Protein AF-A0A838VDE8-F1 (afdb_monomer_lite)

Radius of gyration: 13.08 Å; chains: 1; bounding box: 34×27×32 Å

Secondary structure (DSSP, 8-state):
---S-SHHHHHHHHHHHTTSTT-EEEEETTEEEEEEGGGEEEEEEEESGGGS--EEEEEE-SSHHHHHHHHHH-TTTEE--TTTGGGTEEEEE-SSTT--HHHHHT-

Foldseek 3Di:
DALPDLPVVVVLVCVLLVVDPQWDWDDDPNWIWIA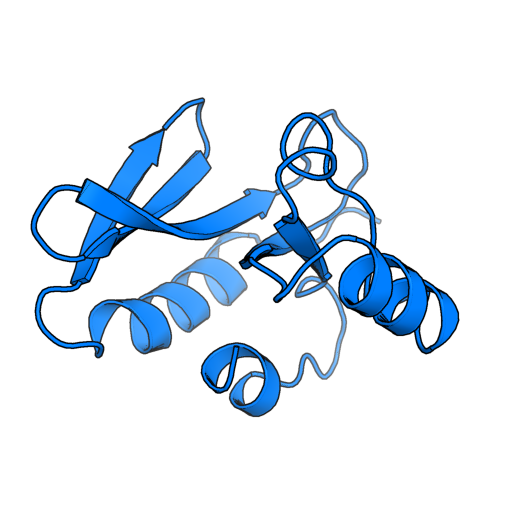HPPGHTAWIWDGCVVVPRFTWIKGADPDLVVLVVVCVVPVPFWDQDPPCNNVRIITGTPSDPPPDSVVVSVD

Structure (mmCIF, N/CA/C/O backbone):
data_AF-A0A838VDE8-F1
#
_entry.id   AF-A0A838VDE8-F1
#
loop_
_atom_site.group_PDB
_atom_site.id
_atom_site.type_symbol
_atom_site.label_atom_id
_atom_site.label_alt_id
_atom_site.label_comp_id
_atom_site.label_asym_id
_atom_site.label_entity_id
_atom_site.label_seq_id
_atom_site.pdbx_PDB_ins_code
_atom_site.Cartn_x
_atom_site.Cartn_y
_atom_site.Cartn_z
_atom_site.occupancy
_atom_site.B_iso_or_equiv
_atom_site.auth_seq_id
_atom_site.auth_comp_id
_atom_site.auth_asym_id
_atom_site.auth_atom_id
_atom_site.pdbx_PDB_model_num
ATOM 1 N N . MET A 1 1 ? 12.005 0.857 -14.773 1.00 45.97 1 MET A N 1
ATOM 2 C CA . MET A 1 1 ? 10.981 0.448 -15.755 1.00 45.97 1 MET A CA 1
ATOM 3 C C . MET A 1 1 ? 9.657 0.464 -15.024 1.00 45.97 1 MET A C 1
ATOM 5 O O . MET A 1 1 ? 9.575 -0.173 -13.984 1.00 45.97 1 MET A O 1
ATOM 9 N N . THR A 1 2 ? 8.689 1.244 -15.499 1.00 49.66 2 THR A N 1
ATOM 10 C CA . THR A 1 2 ? 7.309 1.243 -14.994 1.00 49.66 2 THR A CA 1
ATOM 11 C C . THR A 1 2 ? 6.766 -0.185 -15.025 1.00 49.66 2 THR A C 1
ATOM 13 O O . THR A 1 2 ? 6.996 -0.883 -16.014 1.00 49.66 2 THR A O 1
ATOM 16 N N . SER A 1 3 ? 6.067 -0.636 -13.978 1.00 54.50 3 SER A N 1
ATOM 17 C CA . SER A 1 3 ? 5.309 -1.893 -14.066 1.00 54.50 3 SER A CA 1
ATOM 18 C C . SER A 1 3 ? 4.280 -1.742 -15.193 1.00 54.50 3 SER A C 1
ATOM 20 O O . SER A 1 3 ? 3.453 -0.839 -15.110 1.00 54.50 3 SER A O 1
ATOM 22 N N . PRO A 1 4 ? 4.332 -2.527 -16.277 1.00 70.12 4 PRO A N 1
ATOM 23 C CA . PRO A 1 4 ? 3.549 -2.235 -17.479 1.00 70.12 4 PRO A CA 1
ATOM 24 C C . PRO A 1 4 ? 2.042 -2.476 -17.304 1.00 70.12 4 PRO A C 1
ATOM 26 O O . PRO A 1 4 ? 1.258 -2.012 -18.127 1.00 70.12 4 PRO A O 1
ATOM 29 N N . ASP A 1 5 ? 1.632 -3.178 -16.244 1.00 85.50 5 ASP A N 1
ATOM 30 C CA . ASP A 1 5 ? 0.233 -3.497 -15.977 1.00 85.50 5 ASP A CA 1
ATOM 31 C C . ASP A 1 5 ? -0.146 -3.268 -14.499 1.00 85.50 5 ASP A C 1
ATOM 33 O O . ASP A 1 5 ? 0.144 -4.114 -13.649 1.00 85.50 5 ASP A O 1
ATOM 37 N N . PRO A 1 6 ? -0.841 -2.165 -14.165 1.00 91.25 6 PRO A N 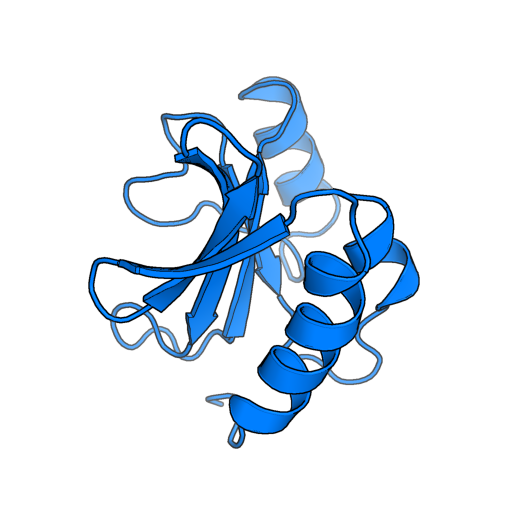1
ATOM 38 C CA . PRO A 1 6 ? -1.402 -1.972 -12.830 1.00 91.25 6 PRO A CA 1
ATOM 39 C C . PRO A 1 6 ? -2.644 -2.828 -12.550 1.00 91.25 6 PRO A C 1
ATOM 41 O O . PRO A 1 6 ? -3.040 -2.947 -11.390 1.00 91.25 6 PRO A O 1
ATOM 44 N N . GLN A 1 7 ? -3.288 -3.412 -13.566 1.00 93.94 7 GLN A N 1
ATOM 45 C CA . GLN A 1 7 ? -4.556 -4.124 -13.390 1.00 93.94 7 GLN A CA 1
ATOM 46 C C . GLN A 1 7 ? -4.361 -5.465 -12.692 1.00 93.94 7 GLN A C 1
ATOM 48 O O . GLN A 1 7 ? -5.134 -5.788 -11.791 1.00 93.94 7 GLN A O 1
ATOM 53 N N . THR A 1 8 ? -3.318 -6.222 -13.041 1.00 93.81 8 THR A N 1
ATOM 54 C CA . THR A 1 8 ? -2.998 -7.490 -12.367 1.00 93.81 8 THR A CA 1
ATOM 55 C C . THR A 1 8 ? -2.786 -7.331 -10.850 1.00 93.81 8 THR A C 1
ATOM 57 O O . THR A 1 8 ? -3.483 -8.010 -10.085 1.00 93.81 8 THR A O 1
ATOM 60 N N . PRO A 1 9 ? -1.886 -6.453 -10.359 1.00 95.00 9 PRO A N 1
ATOM 61 C CA . PRO A 1 9 ? -1.706 -6.259 -8.921 1.00 95.00 9 PRO A CA 1
ATOM 62 C C . PRO A 1 9 ? -2.942 -5.636 -8.255 1.00 95.00 9 PRO A C 1
ATOM 64 O O . PRO A 1 9 ? -3.303 -6.045 -7.152 1.00 95.00 9 PRO A O 1
ATOM 67 N N . LEU A 1 10 ? -3.660 -4.726 -8.924 1.00 97.25 10 LEU A N 1
ATOM 68 C CA . LEU A 1 10 ? -4.907 -4.175 -8.386 1.00 97.25 10 LEU A CA 1
ATOM 69 C C . LEU A 1 10 ? -5.987 -5.253 -8.211 1.00 97.25 10 LEU A C 1
ATOM 71 O O . LEU A 1 10 ? -6.672 -5.280 -7.191 1.00 97.25 10 LEU A O 1
ATOM 75 N N . ALA A 1 11 ? -6.139 -6.166 -9.172 1.00 97.12 11 ALA A N 1
ATOM 76 C CA . ALA A 1 11 ? -7.095 -7.267 -9.085 1.00 97.12 11 ALA A CA 1
ATOM 77 C C . ALA A 1 11 ? -6.770 -8.221 -7.925 1.00 97.12 11 ALA A C 1
ATOM 79 O O . ALA A 1 11 ? -7.677 -8.659 -7.213 1.00 97.12 11 ALA A O 1
ATOM 80 N N . ARG A 1 12 ? -5.482 -8.508 -7.690 1.00 96.94 12 ARG A N 1
ATOM 81 C CA . ARG A 1 12 ? -5.039 -9.306 -6.535 1.00 96.94 12 ARG A CA 1
ATOM 82 C C . ARG A 1 12 ? -5.327 -8.59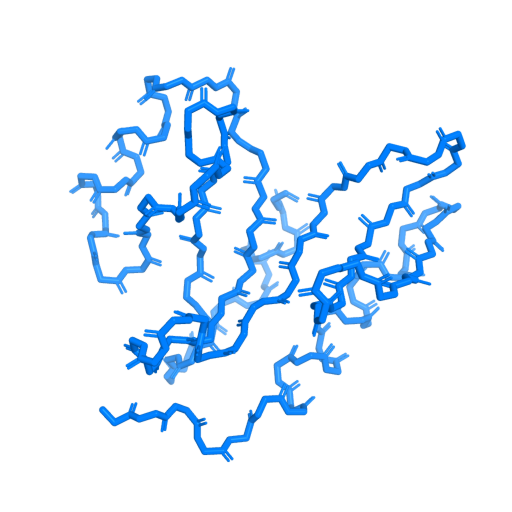9 -5.216 1.00 96.94 12 ARG A C 1
ATOM 84 O O . ARG A 1 12 ? -5.925 -9.206 -4.331 1.00 96.94 12 ARG A O 1
ATOM 91 N N . LEU A 1 13 ? -4.996 -7.311 -5.115 1.00 98.00 13 LEU A N 1
ATOM 92 C CA . LEU A 1 13 ? -5.298 -6.519 -3.926 1.00 98.00 13 LEU A CA 1
ATOM 93 C C . LEU A 1 13 ? -6.804 -6.465 -3.650 1.00 98.00 13 LEU A C 1
ATOM 95 O O . LEU A 1 13 ? -7.210 -6.655 -2.511 1.00 98.00 13 LEU A O 1
ATOM 99 N N . ARG A 1 14 ? -7.643 -6.277 -4.677 1.00 98.31 14 ARG A N 1
ATOM 100 C CA . ARG A 1 14 ? -9.109 -6.313 -4.537 1.00 98.31 14 ARG A CA 1
ATOM 101 C C . ARG A 1 14 ? -9.593 -7.630 -3.949 1.00 98.31 14 ARG A C 1
ATOM 103 O O . ARG A 1 14 ? -10.427 -7.611 -3.052 1.00 98.31 14 ARG A O 1
ATOM 110 N N . LYS A 1 15 ? -9.061 -8.764 -4.418 1.00 98.19 15 LYS A N 1
ATOM 111 C CA . LYS A 1 15 ? -9.425 -10.088 -3.893 1.00 98.19 15 LYS A CA 1
ATOM 112 C C . LYS A 1 15 ? -9.118 -10.217 -2.397 1.00 98.19 15 LYS A C 1
ATOM 114 O O . LYS A 1 15 ? -9.918 -10.802 -1.678 1.00 98.19 15 LYS A O 1
ATOM 119 N N . ILE A 1 16 ? -7.988 -9.674 -1.947 1.00 97.81 16 ILE A N 1
ATOM 120 C CA . ILE A 1 16 ? -7.570 -9.691 -0.539 1.00 97.81 16 ILE A CA 1
ATOM 121 C C . ILE A 1 16 ? -8.414 -8.706 0.279 1.00 97.81 16 ILE A C 1
ATOM 123 O O . ILE A 1 16 ? -9.105 -9.090 1.217 1.00 97.81 16 ILE A O 1
ATOM 127 N N . ALA A 1 17 ? -8.406 -7.432 -0.111 1.00 97.88 17 ALA A N 1
ATOM 128 C CA . ALA A 1 17 ? -9.004 -6.347 0.654 1.00 97.88 17 ALA A CA 1
ATOM 129 C C . ALA A 1 17 ? -10.530 -6.468 0.761 1.00 97.88 17 ALA A C 1
ATOM 131 O O . ALA A 1 17 ? -11.085 -6.198 1.821 1.00 97.88 17 ALA A O 1
ATOM 132 N N . LEU A 1 18 ? -11.214 -6.894 -0.307 1.00 97.38 18 LEU A N 1
ATOM 133 C CA . LEU A 1 18 ? -12.676 -7.029 -0.320 1.00 97.38 18 LEU A CA 1
ATOM 134 C C . LEU A 1 18 ? -13.171 -8.344 0.303 1.00 97.38 18 LEU A C 1
ATOM 136 O O . LEU A 1 18 ? -14.376 -8.518 0.459 1.00 97.38 18 LEU A O 1
ATOM 140 N N . ALA A 1 19 ? -12.269 -9.258 0.677 1.00 97.00 19 ALA A N 1
ATOM 141 C CA . ALA A 1 19 ? -12.618 -10.416 1.499 1.00 97.00 19 ALA A CA 1
ATOM 142 C C . ALA A 1 19 ? -12.753 -10.053 2.989 1.00 97.00 19 ALA A C 1
ATOM 144 O O . ALA A 1 19 ? -13.339 -10.818 3.757 1.00 97.00 19 ALA A O 1
ATOM 145 N N . LEU A 1 20 ? -12.230 -8.893 3.406 1.00 95.25 20 LEU A N 1
ATOM 146 C CA . LEU A 1 20 ? -12.358 -8.421 4.778 1.00 95.25 20 LEU A CA 1
ATOM 147 C C . LEU A 1 20 ? -13.812 -8.008 5.075 1.00 95.25 20 LEU A C 1
ATOM 149 O O . LEU A 1 20 ? -14.464 -7.381 4.231 1.00 95.25 20 LEU A O 1
ATOM 153 N N . PRO A 1 21 ? -14.336 -8.304 6.280 1.00 95.69 21 PRO A N 1
ATOM 154 C CA . PRO A 1 21 ? -15.678 -7.891 6.661 1.00 95.69 21 PRO A CA 1
ATOM 155 C C . PRO A 1 21 ? -15.859 -6.382 6.507 1.00 95.69 21 PRO A C 1
ATOM 157 O O . PRO A 1 21 ? -15.028 -5.598 6.965 1.00 95.69 21 PRO A O 1
ATOM 160 N N . GLN A 1 22 ? -16.976 -5.980 5.895 1.00 96.06 22 GLN A N 1
ATOM 161 C CA . GLN A 1 22 ? -17.376 -4.573 5.767 1.00 96.06 22 GLN A CA 1
ATOM 162 C C . GLN A 1 22 ? -16.408 -3.710 4.936 1.00 96.06 22 GLN A C 1
ATOM 164 O O . GLN A 1 22 ? -16.488 -2.479 4.985 1.00 96.06 22 GLN A O 1
ATOM 169 N N . ALA A 1 23 ? -15.495 -4.332 4.185 1.00 97.88 23 ALA A N 1
ATOM 170 C CA . ALA A 1 23 ? -14.585 -3.622 3.307 1.00 97.88 23 ALA A CA 1
ATOM 171 C C . ALA A 1 23 ? -15.279 -3.162 2.021 1.00 97.88 23 ALA A C 1
ATOM 173 O O . ALA A 1 23 ? -16.122 -3.851 1.446 1.00 97.88 23 ALA A O 1
ATOM 174 N N . ALA A 1 24 ? -14.886 -1.984 1.554 1.00 97.81 24 ALA A N 1
ATOM 175 C CA . ALA A 1 24 ? -15.318 -1.406 0.295 1.00 97.81 24 ALA A CA 1
ATOM 176 C C . ALA A 1 24 ? -14.161 -0.657 -0.377 1.00 97.81 24 ALA 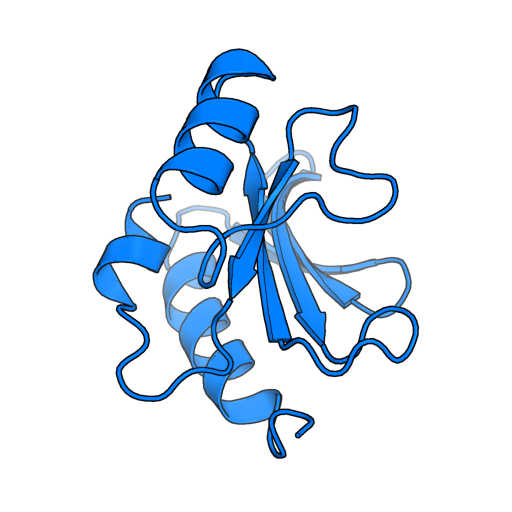A C 1
ATOM 178 O O . ALA A 1 24 ? -13.149 -0.326 0.249 1.00 97.81 24 ALA A O 1
ATOM 179 N N . GLU A 1 25 ? -14.332 -0.374 -1.666 1.00 98.06 25 GLU A N 1
ATOM 180 C CA . GLU A 1 25 ? -13.391 0.382 -2.489 1.00 98.06 25 GLU A CA 1
ATOM 181 C C . GLU A 1 25 ? -14.028 1.695 -2.955 1.00 98.06 25 GLU A C 1
ATOM 183 O O . GLU A 1 25 ? -15.215 1.756 -3.279 1.00 98.06 25 GLU A O 1
ATOM 188 N N . ARG A 1 26 ? -13.228 2.761 -3.011 1.00 97.06 26 ARG A N 1
ATOM 189 C CA . ARG A 1 26 ? -13.568 4.010 -3.703 1.00 97.06 26 ARG A CA 1
ATOM 190 C C . ARG A 1 26 ? -12.330 4.611 -4.346 1.00 97.06 26 ARG A C 1
ATOM 192 O O . ARG A 1 26 ? -11.212 4.307 -3.945 1.00 97.06 26 ARG A O 1
ATOM 199 N N . VAL A 1 27 ? -12.527 5.542 -5.270 1.00 97.19 27 VAL A N 1
ATOM 200 C CA . VAL A 1 27 ? -11.431 6.374 -5.778 1.00 97.19 27 VAL A CA 1
ATOM 201 C C . VAL A 1 27 ? -11.267 7.603 -4.883 1.00 97.19 27 VAL A C 1
ATOM 203 O O . VAL A 1 27 ? -12.241 8.281 -4.559 1.00 97.19 27 VAL A O 1
ATOM 206 N N . SER A 1 28 ? -10.031 7.903 -4.490 1.00 93.88 28 SER A N 1
ATOM 207 C CA . SER A 1 28 ? -9.653 9.130 -3.784 1.00 93.88 28 SER A CA 1
ATOM 208 C C . SER A 1 28 ? -8.369 9.669 -4.393 1.00 93.88 28 SER A C 1
ATOM 210 O O . SER A 1 28 ? -7.414 8.918 -4.562 1.00 93.88 28 SER A O 1
ATOM 212 N N . HIS A 1 29 ? -8.343 10.957 -4.745 1.00 91.00 29 HIS A N 1
ATOM 213 C CA . HIS A 1 29 ? -7.173 11.598 -5.365 1.00 91.00 29 HIS A CA 1
ATOM 214 C C . HIS A 1 29 ? -6.614 10.813 -6.576 1.00 91.00 29 HIS A C 1
ATOM 216 O O . HIS A 1 29 ? -5.407 10.747 -6.782 1.00 91.00 29 HIS A O 1
ATOM 222 N N . GLY A 1 30 ? -7.500 10.186 -7.362 1.00 91.62 30 GLY A N 1
ATOM 223 C CA . GLY A 1 30 ? -7.136 9.397 -8.547 1.00 91.62 30 GLY A CA 1
ATOM 224 C C . GLY A 1 30 ? -6.621 7.977 -8.271 1.00 91.62 30 GLY A C 1
ATOM 225 O O . GLY A 1 30 ? -6.308 7.267 -9.219 1.00 91.62 30 GLY A O 1
ATOM 226 N N . ALA A 1 31 ? -6.568 7.542 -7.011 1.00 94.56 31 ALA A N 1
ATOM 227 C CA . ALA A 1 31 ? -6.091 6.221 -6.609 1.00 94.56 31 ALA A CA 1
ATOM 228 C C . ALA A 1 31 ? -7.230 5.358 -6.026 1.00 94.56 31 ALA A C 1
ATOM 230 O O . ALA A 1 31 ? -8.098 5.898 -5.328 1.00 94.56 31 ALA A O 1
ATOM 231 N N . PRO A 1 32 ? -7.251 4.032 -6.265 1.00 98.00 32 PRO A N 1
ATOM 232 C CA . PRO A 1 32 ? -8.107 3.113 -5.522 1.00 98.00 32 PRO A CA 1
ATOM 233 C C . PRO A 1 32 ? -7.749 3.094 -4.033 1.00 98.00 32 PRO A C 1
ATOM 235 O O . PRO A 1 32 ? -6.582 2.981 -3.652 1.00 98.00 32 PRO A O 1
ATOM 238 N N . VAL A 1 33 ? -8.771 3.189 -3.190 1.00 98.06 33 VAL A N 1
ATOM 239 C CA . VAL A 1 33 ? -8.658 3.223 -1.733 1.00 98.06 33 VAL A CA 1
ATOM 240 C C . VAL A 1 33 ? -9.621 2.229 -1.119 1.00 98.06 33 VAL A C 1
ATOM 242 O O . VAL A 1 33 ? -10.815 2.251 -1.420 1.00 98.06 33 VAL A O 1
ATOM 245 N N . PHE A 1 34 ? -9.101 1.424 -0.200 1.00 98.38 34 PHE A N 1
ATOM 246 C CA . PHE A 1 34 ? -9.846 0.407 0.525 1.00 98.38 34 PHE A CA 1
ATOM 247 C C . PHE A 1 34 ? -10.099 0.863 1.958 1.00 98.38 34 PHE A C 1
ATOM 249 O O . PHE A 1 34 ? -9.204 1.356 2.657 1.00 98.38 34 PHE A O 1
ATOM 256 N N . PHE A 1 35 ? -11.348 0.739 2.387 1.00 98.06 35 PHE A N 1
ATOM 257 C CA . PHE A 1 35 ? -11.813 1.221 3.679 1.00 98.06 35 PHE A CA 1
ATOM 258 C C . PHE A 1 35 ? -12.849 0.269 4.271 1.00 98.06 35 PHE A C 1
ATOM 260 O O . PHE A 1 35 ? -13.522 -0.449 3.540 1.00 98.06 35 PHE A O 1
ATOM 267 N N . ILE A 1 36 ? -12.975 0.283 5.595 1.00 95.56 36 ILE A N 1
ATOM 268 C CA . ILE A 1 36 ? -14.048 -0.412 6.318 1.00 95.56 36 ILE A CA 1
ATOM 269 C C . ILE A 1 36 ? -15.178 0.558 6.675 1.00 95.56 36 ILE A C 1
ATOM 271 O O . ILE A 1 36 ? -15.059 1.779 6.498 1.00 95.56 36 ILE A O 1
ATOM 275 N N . GLU A 1 37 ? -16.265 0.025 7.232 1.00 86.88 37 GLU A N 1
ATOM 276 C 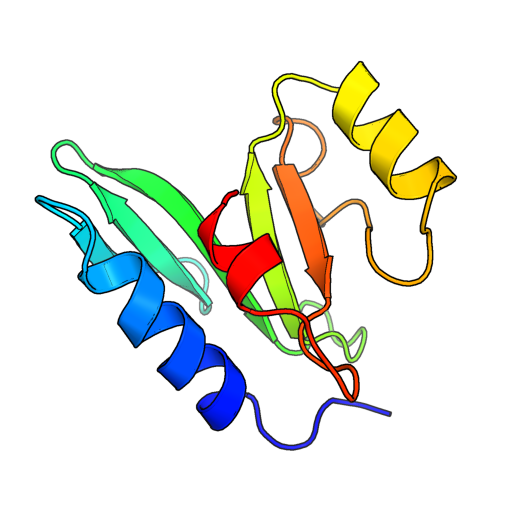CA . GLU A 1 37 ? -17.362 0.803 7.809 1.00 86.88 37 GLU A CA 1
ATOM 277 C C . GLU A 1 37 ? -16.886 2.016 8.629 1.00 86.88 37 GLU A C 1
ATOM 279 O O . GLU A 1 37 ? -15.847 2.002 9.293 1.00 86.88 37 GLU A O 1
ATOM 284 N N . LYS A 1 38 ? -17.666 3.103 8.566 1.00 86.12 38 LYS A N 1
ATOM 285 C CA . LYS A 1 38 ? -17.315 4.442 9.087 1.00 86.12 38 LYS A CA 1
ATOM 286 C C . LYS A 1 38 ? -16.175 5.144 8.331 1.00 86.12 38 LYS A C 1
ATOM 288 O O . LYS A 1 38 ? -15.736 6.211 8.750 1.00 86.12 38 LYS A O 1
ATOM 293 N N . GLY A 1 39 ? -15.729 4.594 7.198 1.00 88.75 39 GLY A N 1
ATOM 294 C CA . GLY A 1 39 ? -14.809 5.259 6.270 1.00 88.75 39 GLY A CA 1
ATOM 295 C C . GLY A 1 39 ? -13.339 5.198 6.682 1.00 88.75 39 GLY A C 1
ATOM 296 O O . GLY A 1 39 ? -12.531 5.972 6.163 1.00 88.75 39 GLY A O 1
ATOM 297 N N . LYS A 1 40 ? -12.973 4.303 7.610 1.00 94.06 40 LYS A N 1
ATOM 298 C CA . LYS A 1 40 ? -11.578 4.134 8.031 1.00 94.06 40 LYS A CA 1
ATOM 299 C C . LYS A 1 40 ? -10.797 3.440 6.917 1.00 94.06 40 LYS A C 1
ATOM 301 O O . LYS A 1 40 ? -11.009 2.264 6.638 1.00 94.06 40 LYS A O 1
ATOM 306 N N . ILE A 1 41 ? -9.894 4.189 6.293 1.00 97.06 41 ILE A N 1
ATOM 307 C CA . ILE A 1 41 ? -9.014 3.701 5.230 1.00 97.06 41 ILE A CA 1
ATOM 308 C C . ILE A 1 41 ? -7.937 2.798 5.833 1.00 97.06 41 ILE A C 1
ATOM 310 O O . ILE A 1 41 ? -7.321 3.173 6.836 1.00 97.06 41 ILE A O 1
ATOM 314 N N . PHE A 1 42 ? -7.697 1.650 5.202 1.00 96.88 42 PHE A N 1
ATOM 315 C CA . PHE A 1 42 ? -6.642 0.714 5.598 1.00 96.88 42 PHE A CA 1
ATOM 316 C C . PHE A 1 42 ? -5.612 0.456 4.493 1.00 96.88 42 PHE A C 1
ATOM 318 O O . PHE A 1 42 ? -4.460 0.199 4.823 1.00 96.88 42 PHE A O 1
ATOM 325 N N . ALA A 1 43 ? -5.969 0.616 3.214 1.00 98.31 43 ALA A N 1
ATOM 326 C CA . ALA A 1 43 ? -5.013 0.476 2.118 1.00 98.31 43 ALA A CA 1
ATOM 327 C C . ALA A 1 43 ? -5.258 1.479 0.985 1.00 98.31 43 ALA A C 1
ATOM 329 O O . ALA A 1 43 ? -6.401 1.820 0.668 1.00 98.31 43 ALA A O 1
ATOM 330 N N . TRP A 1 44 ? -4.175 1.910 0.342 1.00 98.12 44 TRP A N 1
ATOM 331 C CA . TRP A 1 44 ? -4.208 2.593 -0.953 1.00 98.12 44 TRP A CA 1
ATOM 332 C C . TRP A 1 44 ? -3.481 1.756 -1.991 1.00 98.12 44 TRP A C 1
ATOM 334 O O . TRP A 1 44 ? -2.446 1.168 -1.691 1.00 98.12 44 TRP A O 1
ATOM 344 N N . PHE A 1 45 ? -3.973 1.773 -3.224 1.00 97.94 45 PHE A N 1
ATOM 345 C CA . PHE A 1 45 ? -3.224 1.292 -4.374 1.00 97.94 45 PHE A CA 1
ATOM 346 C C . PHE A 1 45 ? -2.703 2.482 -5.169 1.00 97.94 45 PHE A C 1
ATOM 348 O O . PHE A 1 45 ? -3.480 3.322 -5.617 1.00 97.94 45 PHE A O 1
ATOM 355 N N . THR A 1 46 ? -1.393 2.552 -5.369 1.00 96.12 46 THR A N 1
ATOM 356 C CA . THR A 1 46 ? -0.766 3.608 -6.169 1.00 96.12 46 THR A CA 1
ATOM 357 C C . THR A 1 46 ? -0.012 3.003 -7.335 1.00 96.12 46 THR A C 1
ATOM 359 O O . THR A 1 46 ? 0.675 1.997 -7.172 1.00 96.12 46 THR A O 1
ATOM 362 N N . HIS A 1 47 ? -0.111 3.642 -8.494 1.00 94.94 47 HIS A N 1
ATOM 363 C CA . HIS A 1 47 ? 0.630 3.278 -9.689 1.00 94.94 47 HIS A CA 1
ATOM 364 C C . HIS A 1 47 ? 1.199 4.540 -10.329 1.00 94.94 47 HIS A C 1
ATOM 366 O O . HIS A 1 47 ? 0.458 5.499 -10.539 1.00 94.94 47 HIS A O 1
ATOM 372 N N . ASP A 1 48 ? 2.506 4.530 -10.587 1.00 92.12 48 ASP A N 1
ATOM 373 C CA . ASP A 1 48 ? 3.262 5.630 -11.191 1.00 92.12 48 ASP A CA 1
ATOM 374 C C . ASP A 1 48 ? 2.966 6.999 -10.548 1.00 92.12 48 ASP A C 1
ATOM 376 O O . ASP A 1 48 ? 2.853 8.043 -11.195 1.00 92.12 48 ASP A O 1
ATOM 380 N N . HIS A 1 49 ? 2.786 6.993 -9.224 1.00 87.06 49 HIS A N 1
ATOM 381 C CA . HIS A 1 49 ? 2.402 8.191 -8.493 1.00 87.06 49 HIS A CA 1
ATOM 382 C C . HIS A 1 49 ? 3.547 9.207 -8.540 1.00 87.06 49 HIS A C 1
ATOM 384 O O . HIS A 1 49 ? 4.652 8.916 -8.095 1.00 87.06 49 HIS A O 1
ATOM 390 N N . HIS A 1 50 ? 3.282 10.390 -9.098 1.00 87.25 50 HIS A N 1
ATOM 391 C CA . HIS A 1 50 ? 4.292 11.408 -9.419 1.00 87.25 50 HIS A CA 1
ATOM 392 C C . HIS A 1 50 ? 5.333 11.003 -10.483 1.00 87.25 50 HIS A C 1
ATOM 394 O O . HIS A 1 50 ? 6.403 11.604 -10.531 1.00 87.25 50 HIS A O 1
ATOM 400 N N . GLY A 1 51 ? 5.041 10.027 -11.350 1.00 86.81 51 GLY A N 1
ATOM 401 C CA . GLY A 1 51 ? 5.941 9.663 -12.453 1.00 86.81 51 GLY A CA 1
ATOM 402 C C . GLY A 1 51 ? 7.203 8.912 -12.010 1.00 86.81 51 GLY A C 1
ATOM 403 O O . GLY A 1 51 ? 8.214 8.939 -12.711 1.00 86.81 51 GLY A O 1
ATOM 404 N N . ILE A 1 52 ? 7.184 8.298 -10.820 1.00 86.44 52 ILE A N 1
ATOM 405 C CA . ILE A 1 52 ? 8.341 7.591 -10.240 1.00 86.44 52 ILE A CA 1
ATOM 406 C C . ILE A 1 52 ? 8.429 6.116 -10.671 1.00 86.44 52 ILE A C 1
ATOM 408 O O . ILE A 1 52 ? 9.355 5.413 -10.272 1.00 86.44 52 ILE A O 1
ATOM 412 N N . GLY A 1 53 ? 7.473 5.624 -11.464 1.00 89.75 53 GLY A N 1
ATOM 413 C CA . GLY A 1 53 ? 7.476 4.283 -12.048 1.00 89.75 53 GLY A CA 1
ATOM 414 C C . GLY A 1 53 ? 7.160 3.135 -11.086 1.00 89.75 53 GLY A C 1
ATOM 415 O O . GLY A 1 53 ? 7.392 1.984 -11.447 1.00 89.75 53 GLY A O 1
ATOM 416 N N . ILE A 1 54 ? 6.645 3.422 -9.885 1.00 93.06 54 ILE A N 1
ATOM 417 C CA . ILE A 1 54 ? 6.384 2.423 -8.835 1.00 93.06 54 ILE A CA 1
ATOM 418 C C . ILE A 1 54 ? 4.905 2.027 -8.801 1.00 93.06 54 ILE A C 1
ATOM 420 O O . ILE A 1 54 ? 4.026 2.890 -8.833 1.00 93.06 54 ILE A O 1
ATOM 424 N N . THR A 1 55 ? 4.631 0.725 -8.663 1.00 96.00 55 THR A N 1
ATOM 425 C CA . THR A 1 55 ? 3.310 0.229 -8.228 1.00 96.00 55 THR A CA 1
ATOM 426 C C . THR A 1 55 ? 3.407 -0.303 -6.810 1.00 96.00 55 THR A C 1
ATOM 428 O O . THR A 1 55 ? 4.259 -1.142 -6.520 1.00 96.00 55 THR A O 1
ATOM 431 N N . ALA A 1 56 ? 2.545 0.184 -5.924 1.00 96.75 56 ALA A N 1
ATOM 432 C CA . ALA A 1 56 ? 2.634 -0.110 -4.503 1.00 96.75 56 ALA A CA 1
ATOM 433 C C . ALA A 1 56 ? 1.271 -0.162 -3.816 1.00 96.75 56 ALA A C 1
ATOM 435 O O . ALA A 1 56 ? 0.311 0.492 -4.237 1.00 96.75 56 ALA A O 1
ATOM 436 N N . VAL A 1 57 ? 1.241 -0.904 -2.712 1.00 98.12 57 VAL A N 1
ATOM 437 C CA . VAL A 1 57 ? 0.178 -0.858 -1.709 1.00 98.12 57 VAL A CA 1
ATOM 438 C C . VAL A 1 57 ? 0.688 -0.038 -0.535 1.00 98.12 57 VAL A C 1
ATOM 440 O O . VAL A 1 57 ? 1.776 -0.300 -0.026 1.00 98.12 57 VAL A O 1
ATOM 443 N N . LEU A 1 58 ? -0.064 0.978 -0.122 1.00 98.06 58 LEU A N 1
ATOM 444 C CA . LEU A 1 58 ? 0.288 1.778 1.046 1.00 98.06 58 LEU A CA 1
ATOM 445 C C . LEU A 1 58 ? -0.587 1.352 2.214 1.00 98.06 58 LEU A C 1
ATOM 447 O O . LEU A 1 58 ? -1.813 1.375 2.097 1.00 98.06 58 LEU A O 1
ATOM 451 N N . VAL A 1 59 ? 0.049 1.033 3.335 1.00 98.00 59 VAL A N 1
ATOM 452 C CA . VAL A 1 59 ? -0.587 0.599 4.589 1.00 98.00 59 VAL A CA 1
ATOM 453 C C . VAL A 1 59 ? -0.057 1.422 5.761 1.00 98.00 59 VAL A C 1
ATOM 455 O O . VAL A 1 59 ? 0.970 2.097 5.640 1.00 98.00 59 VAL A O 1
ATOM 458 N N . LYS A 1 60 ? -0.762 1.407 6.895 1.00 96.94 60 LYS A N 1
ATOM 459 C CA . LYS A 1 60 ? -0.273 2.047 8.122 1.00 96.94 60 LYS A CA 1
ATOM 460 C C . LYS A 1 60 ? 0.723 1.151 8.843 1.00 96.94 60 LYS A C 1
ATOM 462 O O . LYS A 1 60 ? 0.480 -0.036 9.002 1.00 96.94 60 LYS A O 1
ATOM 467 N N . THR A 1 61 ? 1.777 1.756 9.366 1.00 96.38 61 THR A N 1
ATOM 468 C CA . THR A 1 61 ? 2.612 1.166 10.410 1.00 96.38 61 THR A CA 1
ATOM 469 C C . THR A 1 61 ? 2.082 1.564 11.789 1.00 96.38 61 THR A C 1
ATOM 471 O O . THR A 1 61 ? 1.260 2.475 11.939 1.00 96.38 61 THR A O 1
ATOM 474 N N . THR A 1 62 ? 2.584 0.903 12.827 1.00 93.50 62 THR A N 1
ATOM 475 C CA . THR A 1 62 ? 2.365 1.256 14.237 1.00 93.50 62 THR A CA 1
ATOM 476 C C . THR A 1 62 ? 2.970 2.614 14.610 1.00 93.50 62 THR A C 1
ATOM 478 O O . THR A 1 62 ? 2.549 3.230 15.589 1.00 93.50 62 THR A O 1
ATOM 481 N N . GLY A 1 63 ? 3.919 3.123 13.815 1.00 89.62 63 GLY A N 1
ATOM 482 C CA . GLY A 1 63 ? 4.480 4.463 13.958 1.00 89.62 63 GLY A CA 1
ATOM 483 C C . GLY A 1 63 ? 5.759 4.701 13.141 1.00 89.62 63 GLY A C 1
ATOM 484 O O . GLY A 1 63 ? 6.181 3.836 12.366 1.00 89.62 63 GLY A O 1
ATOM 485 N N . PRO A 1 64 ? 6.410 5.869 13.322 1.00 91.19 64 PRO A N 1
ATOM 486 C CA . PRO A 1 64 ? 7.615 6.249 12.577 1.00 91.19 64 PRO A CA 1
ATOM 487 C C . PRO A 1 64 ? 8.812 5.313 12.795 1.00 91.19 64 PRO A C 1
ATOM 489 O O . PRO A 1 64 ? 9.619 5.143 11.885 1.00 91.19 64 PRO A O 1
ATOM 492 N N . GLY A 1 65 ? 8.918 4.699 13.981 1.00 95.56 65 GLY A N 1
ATOM 493 C CA . GLY A 1 65 ? 9.989 3.751 14.305 1.00 95.56 65 GLY A CA 1
ATOM 494 C C . GLY A 1 65 ? 9.925 2.487 13.447 1.00 95.56 65 GLY A C 1
ATOM 495 O O . GLY A 1 65 ? 10.890 2.166 12.762 1.00 95.56 65 GLY A O 1
ATOM 496 N N . GLU A 1 66 ? 8.762 1.827 13.405 1.00 96.19 66 GLU A N 1
ATOM 497 C CA . GLU A 1 66 ? 8.541 0.666 12.530 1.00 96.19 66 GLU A CA 1
ATOM 498 C C . GLU A 1 66 ? 8.698 1.038 11.051 1.00 96.19 66 GLU A C 1
ATOM 500 O O . GLU A 1 66 ? 9.330 0.305 10.297 1.00 96.19 66 GLU A O 1
ATOM 505 N N . GLN A 1 67 ? 8.181 2.200 10.634 1.00 97.25 67 GLN A N 1
ATOM 506 C CA . GLN A 1 67 ? 8.325 2.662 9.251 1.00 97.25 67 GLN A CA 1
ATOM 507 C C . GLN A 1 67 ? 9.799 2.802 8.850 1.00 97.25 67 GLN A C 1
ATOM 509 O O . GLN A 1 67 ? 10.182 2.355 7.773 1.00 97.25 67 GLN A O 1
ATOM 514 N N . ALA A 1 68 ? 10.626 3.428 9.692 1.00 97.12 68 ALA A N 1
ATOM 515 C CA . ALA A 1 68 ? 12.050 3.580 9.418 1.00 97.12 68 ALA A CA 1
ATOM 516 C C . ALA A 1 68 ? 12.769 2.224 9.391 1.00 97.12 68 ALA A C 1
ATOM 518 O O . ALA A 1 68 ? 13.530 1.974 8.462 1.00 97.12 68 ALA A O 1
ATOM 519 N N . MET A 1 69 ? 12.465 1.350 10.354 1.00 97.88 69 MET A N 1
ATOM 520 C CA . MET A 1 69 ? 13.052 0.014 10.456 1.00 97.88 69 MET A CA 1
ATOM 521 C C . MET A 1 69 ? 12.749 -0.846 9.222 1.00 97.88 69 MET A C 1
ATOM 523 O O . MET A 1 69 ? 13.658 -1.451 8.669 1.00 97.88 69 MET A O 1
ATOM 527 N N . LEU A 1 70 ? 11.498 -0.877 8.747 1.00 97.81 70 LEU A N 1
ATOM 528 C CA . LEU A 1 70 ? 11.125 -1.647 7.553 1.00 97.81 70 LEU A CA 1
ATOM 529 C C . LEU A 1 70 ? 11.867 -1.157 6.302 1.00 97.81 70 LEU A C 1
ATOM 531 O O . LEU A 1 70 ? 12.345 -1.969 5.517 1.00 97.81 70 LEU A O 1
ATOM 535 N N . ILE A 1 71 ? 12.010 0.163 6.144 1.00 98.06 71 ILE A N 1
ATOM 536 C CA . ILE A 1 71 ? 12.757 0.759 5.026 1.00 98.06 71 ILE A CA 1
ATOM 537 C C . ILE A 1 71 ? 14.249 0.431 5.110 1.00 98.06 71 ILE A C 1
ATOM 539 O O . ILE A 1 71 ? 14.873 0.193 4.084 1.00 98.06 71 ILE A O 1
ATOM 543 N N . GLU A 1 72 ? 14.828 0.415 6.309 1.00 98.12 72 GLU A N 1
ATOM 544 C CA . GLU A 1 72 ? 16.226 0.024 6.505 1.00 98.12 72 GLU A CA 1
ATOM 545 C C . GLU A 1 72 ? 16.451 -1.468 6.216 1.00 98.12 72 GLU A C 1
ATOM 547 O O . GLU A 1 72 ? 17.465 -1.831 5.626 1.00 98.12 72 GLU A O 1
ATOM 552 N N . MET A 1 73 ? 15.493 -2.322 6.589 1.00 97.56 73 MET A N 1
ATOM 553 C CA . MET A 1 73 ? 15.571 -3.769 6.378 1.00 97.56 73 MET A CA 1
ATOM 554 C C . MET A 1 73 ? 15.481 -4.176 4.904 1.00 97.56 73 MET A C 1
ATOM 556 O O . MET A 1 73 ? 16.186 -5.095 4.494 1.00 97.56 73 MET A O 1
ATOM 560 N N . ASP A 1 74 ? 14.611 -3.533 4.121 1.00 96.94 74 ASP A N 1
ATOM 561 C CA . ASP A 1 74 ? 14.474 -3.805 2.686 1.00 96.94 74 ASP A CA 1
ATOM 562 C C . ASP A 1 74 ? 14.113 -2.518 1.915 1.00 96.94 74 ASP A C 1
ATOM 564 O O . ASP A 1 74 ? 12.936 -2.258 1.630 1.00 96.94 74 ASP A O 1
ATOM 568 N N . PRO A 1 75 ? 15.116 -1.688 1.568 1.00 95.88 75 PRO A N 1
ATOM 569 C CA . PRO A 1 75 ? 14.902 -0.425 0.859 1.00 95.88 75 PRO A CA 1
ATOM 570 C C . PRO A 1 75 ? 14.442 -0.610 -0.595 1.00 95.88 75 PRO A C 1
ATOM 572 O O . PRO A 1 75 ? 13.977 0.348 -1.216 1.00 95.88 75 PRO A O 1
ATOM 575 N N . ASP A 1 76 ? 14.548 -1.823 -1.145 1.00 93.44 76 ASP A N 1
ATOM 576 C CA . ASP A 1 76 ? 14.055 -2.145 -2.485 1.00 93.44 76 ASP A CA 1
ATOM 577 C C . ASP A 1 76 ? 12.563 -2.505 -2.481 1.00 93.44 76 ASP A C 1
ATOM 579 O O . ASP A 1 76 ? 11.911 -2.443 -3.529 1.00 93.44 76 ASP A O 1
ATOM 583 N N . LEU A 1 77 ? 12.011 -2.913 -1.334 1.00 95.75 77 LEU A N 1
ATOM 584 C CA . LEU A 1 77 ? 10.596 -3.245 -1.144 1.00 95.75 77 LEU A CA 1
ATOM 585 C C . LEU A 1 77 ? 9.802 -2.091 -0.526 1.00 95.75 77 LEU A C 1
ATOM 587 O O . LEU A 1 77 ? 8.674 -1.829 -0.955 1.00 95.75 77 LEU A O 1
ATOM 591 N N . TYR A 1 78 ? 10.380 -1.410 0.463 1.00 97.19 78 TYR A N 1
ATOM 592 C CA . TYR A 1 78 ? 9.699 -0.392 1.251 1.00 97.19 78 TYR A CA 1
ATOM 593 C C . TYR A 1 78 ? 10.195 1.018 0.953 1.00 97.19 78 TYR A C 1
ATOM 595 O O . TYR A 1 78 ? 11.387 1.270 0.808 1.00 97.19 78 TYR A O 1
ATOM 603 N N . TYR A 1 79 ? 9.277 1.983 0.956 1.00 96.44 79 TYR A N 1
ATOM 604 C CA . TYR A 1 79 ? 9.634 3.393 0.808 1.00 96.44 79 TYR A CA 1
ATOM 605 C C . TYR A 1 79 ? 8.689 4.319 1.577 1.00 96.44 79 TYR A C 1
ATOM 607 O O . TYR A 1 79 ? 7.595 3.932 1.999 1.00 96.44 79 TYR A O 1
ATOM 615 N N . ARG A 1 80 ? 9.115 5.578 1.750 1.00 96.12 80 ARG A N 1
ATOM 616 C CA . ARG A 1 80 ? 8.280 6.646 2.321 1.00 96.12 80 ARG A CA 1
ATOM 617 C C . ARG A 1 80 ? 7.379 7.240 1.228 1.00 96.12 80 ARG A C 1
ATOM 619 O O . ARG A 1 80 ? 7.903 7.940 0.361 1.00 96.12 80 ARG A O 1
ATOM 626 N N . PRO A 1 81 ? 6.052 7.013 1.245 1.00 95.12 81 PRO A N 1
ATOM 627 C CA . PRO A 1 81 ? 5.154 7.624 0.271 1.00 95.12 81 PRO A CA 1
ATOM 628 C C . PRO A 1 81 ? 5.008 9.133 0.501 1.00 95.12 81 PRO A C 1
ATOM 630 O O . PRO A 1 81 ? 4.983 9.607 1.641 1.00 95.12 81 PRO A O 1
ATOM 633 N N . ALA A 1 82 ? 4.845 9.890 -0.585 1.00 91.88 82 ALA A N 1
ATOM 634 C CA . ALA A 1 82 ? 4.558 11.320 -0.516 1.00 91.88 82 ALA A CA 1
ATOM 635 C C . ALA A 1 82 ? 3.275 11.582 0.293 1.00 91.88 82 ALA A C 1
ATOM 637 O O . ALA A 1 82 ? 2.297 10.844 0.175 1.00 91.88 82 ALA A O 1
ATOM 638 N N . TYR A 1 83 ? 3.290 12.635 1.118 1.00 90.94 83 TYR A N 1
ATOM 639 C CA . TYR A 1 83 ? 2.189 13.119 1.973 1.00 90.94 83 TYR A CA 1
ATOM 640 C C . TYR A 1 83 ? 1.703 12.178 3.087 1.00 90.94 83 TYR A C 1
ATOM 642 O O . TYR A 1 83 ? 1.388 12.646 4.179 1.00 90.94 83 TYR A O 1
ATOM 650 N N . LEU A 1 84 ? 1.658 10.867 2.851 1.00 94.44 84 LEU A N 1
ATOM 651 C CA . LEU A 1 84 ? 1.154 9.880 3.801 1.00 94.44 84 LEU A CA 1
ATOM 652 C C . LEU A 1 84 ? 2.235 9.394 4.778 1.00 94.44 84 LEU A C 1
ATOM 654 O O . LEU A 1 84 ? 1.902 9.036 5.910 1.00 94.44 84 LEU A O 1
ATOM 658 N N . ALA A 1 85 ? 3.523 9.441 4.406 1.00 95.12 85 ALA A N 1
ATOM 659 C CA . ALA A 1 85 ? 4.609 8.997 5.284 1.00 95.12 85 ALA A CA 1
ATOM 660 C C . ALA A 1 85 ? 4.646 9.701 6.656 1.00 95.12 85 ALA A C 1
ATOM 662 O O . ALA A 1 85 ? 4.769 8.988 7.654 1.00 95.12 85 ALA A O 1
ATOM 663 N N . PRO A 1 86 ? 4.465 11.037 6.769 1.00 94.94 86 PRO A N 1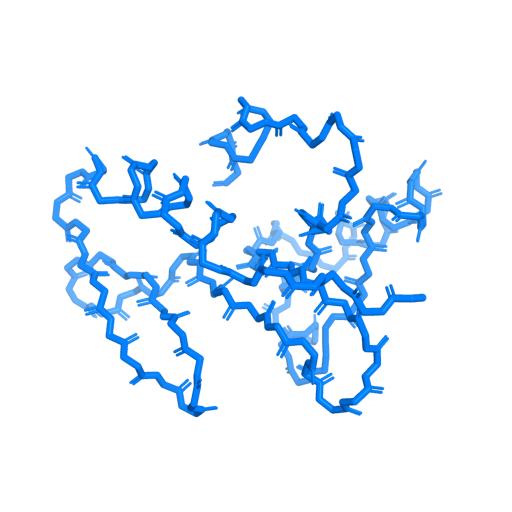
ATOM 664 C CA . PRO A 1 86 ? 4.400 11.713 8.070 1.00 94.94 86 PRO A CA 1
ATOM 665 C C . PRO A 1 86 ? 3.249 11.233 8.966 1.00 94.94 86 PRO A C 1
ATOM 667 O O . PRO A 1 86 ? 3.322 11.358 10.183 1.00 94.94 86 PRO A O 1
ATOM 670 N N . SER A 1 87 ? 2.192 10.666 8.373 1.00 93.31 87 SER A N 1
ATOM 671 C CA . SER A 1 87 ? 1.042 10.088 9.084 1.00 93.31 87 SER A CA 1
ATOM 672 C C . SER A 1 87 ? 1.200 8.584 9.359 1.00 93.31 87 SER A C 1
ATOM 674 O O . SER A 1 87 ? 0.208 7.909 9.647 1.00 93.31 87 SER A O 1
ATOM 676 N N . GLY A 1 88 ? 2.423 8.052 9.248 1.00 94.94 88 GLY A N 1
ATOM 677 C CA . GLY A 1 88 ? 2.751 6.658 9.555 1.00 94.94 88 GLY A CA 1
ATOM 678 C C . GLY A 1 88 ? 2.378 5.659 8.461 1.00 94.94 88 GLY A C 1
ATOM 679 O O . GLY A 1 88 ? 2.179 4.491 8.760 1.00 94.94 88 GLY A O 1
ATOM 680 N N . TRP A 1 89 ? 2.241 6.086 7.205 1.00 97.50 89 TRP A N 1
ATOM 681 C CA . TRP A 1 89 ? 2.018 5.154 6.094 1.00 97.50 89 TRP A CA 1
ATOM 682 C C . TRP A 1 89 ? 3.327 4.740 5.436 1.00 97.50 89 TRP A C 1
ATOM 684 O O . TRP A 1 89 ? 4.224 5.563 5.264 1.00 97.50 89 TRP A O 1
ATOM 694 N N . ILE A 1 90 ? 3.423 3.490 5.008 1.00 98.25 90 ILE A N 1
ATOM 695 C CA . ILE A 1 90 ? 4.563 2.948 4.267 1.00 98.25 90 ILE A CA 1
ATOM 696 C C . ILE A 1 90 ? 4.085 2.419 2.921 1.00 98.25 90 ILE A C 1
ATOM 698 O O . ILE A 1 90 ? 2.975 1.902 2.828 1.00 98.25 90 ILE A O 1
ATOM 702 N N . GLY A 1 91 ? 4.896 2.581 1.879 1.00 97.69 91 GLY A N 1
ATOM 703 C CA . GLY A 1 91 ? 4.640 1.974 0.579 1.00 97.69 91 GLY A CA 1
ATOM 704 C C . GLY A 1 91 ? 5.346 0.629 0.479 1.00 97.69 91 GLY A C 1
ATOM 705 O O . GLY A 1 91 ? 6.537 0.556 0.772 1.00 97.69 91 GLY A O 1
ATOM 706 N N . ILE A 1 92 ? 4.618 -0.406 0.062 1.00 97.75 92 ILE A N 1
ATOM 707 C CA . ILE A 1 92 ? 5.136 -1.747 -0.225 1.00 97.75 92 ILE A CA 1
ATOM 708 C C . ILE A 1 92 ? 5.026 -1.981 -1.729 1.00 97.75 92 ILE A C 1
ATOM 710 O O . ILE A 1 92 ? 3.926 -1.944 -2.287 1.00 97.75 92 ILE A O 1
ATOM 714 N N . ARG A 1 93 ? 6.160 -2.189 -2.396 1.00 96.25 93 ARG A N 1
ATOM 715 C CA . ARG A 1 93 ? 6.210 -2.423 -3.842 1.00 96.25 93 ARG A CA 1
ATOM 716 C C . ARG A 1 93 ? 5.569 -3.757 -4.221 1.00 96.25 93 ARG A C 1
ATOM 718 O O . ARG A 1 93 ? 5.883 -4.789 -3.641 1.00 96.25 93 ARG A O 1
ATOM 725 N N . VAL A 1 94 ? 4.699 -3.722 -5.229 1.00 95.94 94 VAL A N 1
ATOM 726 C CA . VAL A 1 94 ? 4.024 -4.900 -5.820 1.00 95.94 94 VAL A CA 1
ATOM 727 C C . VAL A 1 94 ? 4.236 -4.990 -7.335 1.00 95.94 94 VAL A C 1
ATOM 729 O O . VAL A 1 94 ? 3.548 -5.725 -8.037 1.00 95.94 94 VAL A O 1
ATOM 732 N N . ASP A 1 95 ? 5.184 -4.209 -7.849 1.00 92.75 95 ASP A N 1
ATOM 733 C CA . ASP A 1 95 ? 5.648 -4.193 -9.237 1.00 92.75 95 ASP A CA 1
ATOM 734 C C . ASP A 1 95 ? 6.851 -5.111 -9.494 1.00 92.75 95 ASP A C 1
ATOM 736 O O . ASP A 1 95 ? 7.450 -5.046 -10.568 1.00 92.75 95 ASP A O 1
ATOM 740 N N . ARG A 1 96 ? 7.229 -5.939 -8.515 1.00 87.44 96 ARG A N 1
ATOM 741 C CA . ARG A 1 96 ? 8.387 -6.834 -8.587 1.00 87.44 96 ARG A CA 1
ATOM 742 C C . ARG A 1 96 ? 7.954 -8.262 -8.912 1.00 87.44 96 ARG A C 1
ATOM 744 O O . ARG A 1 96 ? 6.921 -8.739 -8.428 1.00 87.44 96 ARG A O 1
ATOM 751 N N . ASP A 1 97 ? 8.786 -8.964 -9.674 1.00 83.38 97 ASP A N 1
ATOM 752 C CA . ASP A 1 97 ? 8.646 -10.408 -9.851 1.00 83.38 97 ASP A CA 1
ATOM 753 C C . ASP A 1 97 ? 8.705 -11.111 -8.492 1.00 83.38 97 ASP A C 1
ATOM 755 O O . ASP A 1 97 ? 9.487 -10.737 -7.618 1.00 83.38 97 ASP A O 1
ATOM 759 N N . GLY A 1 98 ? 7.850 -12.117 -8.300 1.00 85.00 98 GLY A N 1
ATOM 760 C CA . GLY A 1 98 ? 7.790 -12.847 -7.035 1.00 85.00 98 GLY A CA 1
ATOM 761 C C . GLY A 1 98 ? 7.214 -12.045 -5.864 1.00 85.00 98 GLY A C 1
ATOM 762 O O . GLY A 1 98 ? 7.486 -12.404 -4.725 1.00 85.00 98 GLY A O 1
ATOM 763 N N . THR A 1 99 ? 6.428 -10.986 -6.122 1.00 90.88 99 THR A N 1
ATOM 764 C CA . THR A 1 99 ? 5.668 -10.276 -5.073 1.00 90.88 99 THR A CA 1
ATOM 765 C C . THR A 1 99 ? 4.954 -11.283 -4.164 1.00 90.88 99 THR A C 1
ATOM 767 O O . THR A 1 99 ? 4.112 -12.056 -4.634 1.00 90.88 99 THR A O 1
ATOM 770 N N . ASP A 1 100 ? 5.285 -11.247 -2.874 1.00 94.69 100 ASP A N 1
ATOM 771 C CA . ASP A 1 100 ? 4.687 -12.085 -1.840 1.00 94.69 100 ASP A CA 1
ATOM 772 C C . ASP A 1 100 ? 3.325 -11.510 -1.432 1.00 94.69 100 ASP A C 1
ATOM 774 O O . ASP A 1 100 ? 3.228 -10.539 -0.683 1.00 94.69 100 ASP A O 1
ATOM 778 N N . TRP A 1 101 ? 2.256 -12.083 -1.984 1.00 95.06 101 TRP A N 1
ATOM 779 C CA . TRP A 1 101 ? 0.891 -11.628 -1.722 1.00 95.06 101 TRP A CA 1
ATOM 780 C C . TRP A 1 101 ? 0.343 -12.094 -0.376 1.00 95.06 101 TRP A C 1
ATOM 782 O O . TRP A 1 101 ? -0.598 -11.467 0.110 1.00 95.06 101 TRP A O 1
ATOM 792 N N . ASP A 1 102 ? 0.927 -13.130 0.225 1.00 96.31 102 ASP A N 1
ATOM 793 C CA . ASP A 1 102 ? 0.547 -13.573 1.566 1.00 96.31 102 ASP A CA 1
ATOM 794 C C . ASP A 1 102 ? 1.069 -12.557 2.586 1.00 96.31 102 ASP A C 1
ATOM 796 O O . ASP A 1 102 ? 0.308 -12.052 3.409 1.00 96.31 102 ASP A O 1
ATOM 800 N N . HIS A 1 103 ? 2.315 -12.105 2.415 1.00 94.88 103 HIS A N 1
ATOM 801 C CA . HIS A 1 103 ? 2.853 -10.985 3.186 1.00 94.88 103 HIS A CA 1
ATOM 802 C C . HIS A 1 103 ? 2.035 -9.704 3.024 1.00 94.88 103 HIS A C 1
ATOM 804 O O . HIS A 1 103 ? 1.850 -8.998 4.005 1.00 94.88 103 HIS A O 1
ATOM 810 N N . ILE A 1 104 ? 1.531 -9.382 1.824 1.00 95.88 104 ILE A N 1
ATOM 811 C CA . ILE A 1 104 ? 0.641 -8.220 1.630 1.00 95.88 104 ILE A CA 1
ATOM 812 C C . ILE A 1 104 ? -0.696 -8.404 2.363 1.00 95.88 104 ILE A C 1
ATOM 814 O O . ILE A 1 104 ? -1.244 -7.424 2.863 1.00 95.88 104 ILE A O 1
ATOM 818 N N . ALA A 1 105 ? -1.232 -9.626 2.418 1.00 95.25 105 ALA A N 1
ATOM 819 C CA . ALA A 1 105 ? -2.494 -9.919 3.094 1.00 95.25 105 ALA A CA 1
ATOM 820 C C . ALA A 1 105 ? -2.402 -9.820 4.626 1.00 95.25 105 ALA A C 1
ATOM 822 O O . ALA A 1 105 ? -3.404 -9.505 5.265 1.00 95.25 105 ALA A O 1
ATOM 823 N N . ASP A 1 106 ? -1.213 -10.029 5.194 1.00 92.56 106 ASP A N 1
ATOM 824 C CA . ASP A 1 106 ? -0.944 -9.949 6.636 1.00 92.56 106 ASP A CA 1
ATOM 825 C C . ASP A 1 106 ? -0.696 -8.512 7.158 1.00 92.56 106 ASP A C 1
ATOM 827 O O . ASP A 1 106 ? -0.337 -8.334 8.327 1.00 92.56 106 ASP A O 1
ATOM 831 N N . ARG A 1 107 ? -0.843 -7.478 6.314 1.00 87.44 107 ARG A N 1
ATOM 832 C CA . ARG A 1 107 ? -0.509 -6.071 6.631 1.00 87.44 107 ARG A CA 1
ATOM 833 C C . ARG A 1 107 ? -1.708 -5.192 6.964 1.00 87.44 107 ARG A C 1
ATOM 835 O O . ARG A 1 107 ? -2.811 -5.412 6.420 1.00 87.44 107 ARG A O 1
#

pLDDT: mean 93.22, std 8.53, range [45.97, 98.38]

Sequence (107 aa):
MTSPDPQTPLARLRKIALALPQAAERVSHGAPVFFIEKGKIFAWFTHDHHGIGITAVLVKTTGPGEQAMLIEMDPDLYYRPAYLAPSGWIGIRVDRDGTDWDHIADR